Protein AF-A0AAD7H465-F1 (afdb_monomer_lite)

Secondary structure (DSSP, 8-state):
-PPPS-HHHHHHHHHHHTS---GGG--TT-EEEEEEEETTEEEEEEEEEEESSS-S--TTSTTHHHHSSTT--S--SEEEEEEEEEEE--TT-------

Foldseek 3Di:
DADAADCPQQVVQCVQQVHRDPNVPDDQADKGWGWDDDPFWIKTKIKGKHFDPDDQALPPPDVQVPCDGPPGTNDHRIDIDIDIDTPTDHPPPPPPPDD

Sequence (99 aa):
MPVPPCLGRDWLVGNITNSSIDTSTLTNTSTFSGTVSYAGFVYSTSISYVSGLLGNTSVGVNHGSTVGIDGQNALDGLVAVLDVKITTIPKNATKSSAT

Radius of gyration: 17.02 Å; chains: 1; bounding box: 40×32×43 Å

pLDDT: mean 87.26, std 14.05, range [40.38, 98.62]

Structure (mmCIF, N/CA/C/O backbone):
data_AF-A0AAD7H465-F1
#
_entry.id   AF-A0AAD7H465-F1
#
loop_
_atom_site.group_PDB
_atom_site.id
_atom_site.type_symbol
_atom_site.label_atom_id
_atom_site.label_alt_id
_atom_site.label_comp_id
_atom_site.label_asym_id
_atom_site.label_entity_id
_atom_site.label_seq_id
_atom_site.pdbx_PDB_ins_code
_atom_site.Cartn_x
_atom_site.Cartn_y
_atom_site.Cartn_z
_atom_site.occupancy
_atom_site.B_iso_or_equiv
_atom_site.auth_seq_id
_atom_site.auth_comp_id
_atom_site.auth_asym_id
_atom_site.auth_atom_id
_atom_site.pdbx_PDB_model_num
ATOM 1 N N . MET A 1 1 ? 11.957 15.181 -13.154 1.00 40.50 1 MET A N 1
ATOM 2 C CA . MET A 1 1 ? 12.182 14.080 -12.193 1.00 40.50 1 MET A CA 1
ATOM 3 C C . MET A 1 1 ? 11.336 12.911 -12.663 1.00 40.50 1 MET A C 1
ATOM 5 O O . MET A 1 1 ? 10.226 13.203 -13.092 1.00 40.50 1 MET A O 1
ATOM 9 N N . PRO A 1 2 ? 11.831 11.662 -12.663 1.00 45.94 2 PRO A N 1
ATOM 10 C CA . PRO A 1 2 ? 11.021 10.520 -13.080 1.00 45.94 2 PRO A CA 1
ATOM 11 C C . PRO A 1 2 ? 9.828 10.411 -12.130 1.00 45.94 2 PRO A C 1
ATOM 13 O O . PRO A 1 2 ? 10.027 10.390 -10.914 1.00 45.94 2 PRO A O 1
ATOM 16 N N . VAL A 1 3 ? 8.605 10.407 -12.656 1.00 48.09 3 VAL A N 1
ATOM 17 C CA . VAL A 1 3 ? 7.418 10.140 -11.832 1.00 48.09 3 VAL A CA 1
ATOM 18 C C . VAL A 1 3 ? 7.388 8.640 -11.533 1.00 48.09 3 VAL A C 1
ATOM 20 O O . VAL A 1 3 ? 7.524 7.843 -12.464 1.00 48.09 3 VAL A O 1
ATOM 23 N N . PRO A 1 4 ? 7.257 8.214 -10.267 1.00 55.25 4 PRO A N 1
ATOM 24 C CA . PRO A 1 4 ? 7.309 6.793 -9.968 1.00 55.25 4 PRO A CA 1
ATOM 25 C C . PRO A 1 4 ? 6.053 6.036 -10.447 1.00 55.25 4 PRO A C 1
ATOM 27 O O . PRO A 1 4 ? 4.946 6.581 -10.372 1.00 55.25 4 PRO A O 1
ATOM 30 N N . PRO A 1 5 ? 6.190 4.784 -10.922 1.00 62.66 5 PRO A N 1
ATOM 31 C CA . PRO A 1 5 ? 5.058 3.948 -11.329 1.00 62.66 5 PRO A CA 1
ATOM 32 C C . PRO A 1 5 ? 4.168 3.551 -10.132 1.00 62.66 5 PRO A C 1
ATOM 34 O O . PRO A 1 5 ? 4.627 3.507 -9.003 1.00 62.66 5 PRO A O 1
ATOM 37 N N . CYS A 1 6 ? 2.894 3.214 -10.377 1.00 70.44 6 CYS A N 1
ATOM 38 C CA . CYS A 1 6 ? 1.914 2.753 -9.368 1.00 70.44 6 CYS A CA 1
ATOM 39 C C . CYS A 1 6 ? 1.376 3.793 -8.355 1.00 70.44 6 CYS A C 1
ATOM 41 O O . CYS A 1 6 ? 1.071 3.452 -7.208 1.00 70.44 6 CYS A O 1
ATOM 43 N N . LEU A 1 7 ? 1.113 5.028 -8.808 1.00 77.69 7 LEU A N 1
ATOM 44 C CA . LEU A 1 7 ? 0.541 6.117 -7.992 1.00 77.69 7 LEU A CA 1
ATOM 45 C C . LEU A 1 7 ? -0.690 5.718 -7.158 1.00 77.69 7 LEU A C 1
ATOM 47 O O . LEU A 1 7 ? -0.847 6.194 -6.042 1.00 77.69 7 LEU A O 1
ATOM 51 N N . GLY A 1 8 ? -1.566 4.844 -7.666 1.00 87.25 8 GLY A N 1
ATOM 52 C CA . GLY A 1 8 ? -2.783 4.447 -6.948 1.00 87.25 8 GLY A CA 1
ATOM 53 C C . GLY A 1 8 ? -2.517 3.640 -5.671 1.00 87.25 8 GLY A C 1
ATOM 54 O O . GLY A 1 8 ? -3.120 3.917 -4.633 1.00 87.25 8 GLY A O 1
ATOM 55 N N . ARG A 1 9 ? -1.599 2.666 -5.732 1.00 92.69 9 ARG A N 1
ATOM 56 C CA . ARG A 1 9 ? -1.215 1.835 -4.577 1.00 92.69 9 ARG A CA 1
ATOM 57 C C . ARG A 1 9 ? -0.592 2.707 -3.494 1.00 92.69 9 ARG A C 1
ATOM 59 O O . ARG A 1 9 ? -1.007 2.656 -2.339 1.00 92.69 9 ARG A O 1
ATOM 66 N N . ASP A 1 10 ? 0.363 3.536 -3.890 1.00 92.00 10 ASP A N 1
ATOM 67 C CA . ASP A 1 10 ? 1.166 4.314 -2.952 1.00 92.00 10 ASP A CA 1
ATOM 68 C C . ASP A 1 10 ? 0.365 5.490 -2.375 1.00 92.00 10 ASP A C 1
ATOM 70 O O . ASP A 1 10 ? 0.520 5.824 -1.202 1.00 92.00 10 ASP A O 1
ATOM 74 N N . TRP A 1 11 ? -0.580 6.046 -3.144 1.00 91.69 11 TRP A N 1
ATOM 75 C CA . TRP A 1 11 ? -1.558 7.019 -2.648 1.00 91.69 11 TRP A CA 1
ATOM 76 C C . TRP A 1 11 ? -2.493 6.417 -1.593 1.00 91.69 11 TRP A C 1
ATOM 78 O O . TRP A 1 11 ? -2.734 7.041 -0.559 1.00 91.69 11 TRP A O 1
ATOM 88 N N . LEU A 1 12 ? -2.992 5.192 -1.808 1.00 95.56 12 LEU A N 1
ATOM 89 C CA . LEU A 1 12 ? -3.809 4.495 -0.811 1.00 95.56 12 LEU A CA 1
ATOM 90 C C . LEU A 1 12 ? -3.019 4.256 0.481 1.00 95.56 12 LEU A C 1
ATOM 92 O O . LEU A 1 12 ? -3.512 4.577 1.563 1.00 95.56 12 LEU A O 1
ATOM 96 N N . VAL A 1 13 ? -1.800 3.719 0.372 1.00 97.06 13 VAL A N 1
ATOM 97 C CA . VAL A 1 13 ? -0.932 3.479 1.535 1.00 97.06 13 VAL A CA 1
ATOM 98 C C . VAL A 1 13 ? -0.641 4.789 2.262 1.00 97.06 13 VAL A C 1
ATOM 100 O O . VAL A 1 13 ? -0.820 4.847 3.475 1.00 97.06 13 VAL A O 1
ATOM 103 N N . GLY A 1 14 ? -0.303 5.852 1.529 1.00 96.62 14 GLY A N 1
ATOM 104 C CA . GLY A 1 14 ? -0.026 7.163 2.107 1.00 96.62 14 GLY A CA 1
ATOM 105 C C . GLY A 1 14 ? -1.211 7.778 2.851 1.00 96.62 14 GLY A C 1
ATOM 106 O O . GLY A 1 14 ? -1.039 8.345 3.930 1.00 96.62 14 GLY A O 1
ATOM 107 N N . ASN A 1 15 ? -2.433 7.604 2.341 1.00 96.50 15 ASN A N 1
ATOM 108 C CA . ASN A 1 15 ? -3.642 8.026 3.051 1.00 96.50 15 ASN A CA 1
ATOM 109 C C . ASN A 1 15 ? -3.873 7.236 4.343 1.00 96.50 15 ASN A C 1
ATOM 111 O O . ASN A 1 15 ? -4.308 7.809 5.339 1.00 96.50 15 ASN A O 1
ATOM 115 N N . ILE A 1 16 ? -3.593 5.929 4.344 1.00 97.88 16 ILE A N 1
ATOM 116 C CA . ILE A 1 16 ? -3.746 5.086 5.539 1.00 97.88 16 ILE A CA 1
ATOM 117 C C . ILE A 1 16 ? -2.729 5.483 6.615 1.00 97.88 16 ILE A C 1
ATOM 119 O O . ILE A 1 16 ? -3.067 5.528 7.800 1.00 97.88 16 ILE A O 1
ATOM 123 N N . THR A 1 17 ? -1.490 5.762 6.215 1.00 97.31 17 THR A N 1
ATOM 124 C CA . THR A 1 17 ? -0.369 6.075 7.117 1.00 97.31 17 THR A CA 1
ATOM 125 C C . THR A 1 17 ? -0.262 7.561 7.449 1.00 97.31 17 THR A C 1
ATOM 127 O O . THR A 1 17 ? 0.543 7.935 8.299 1.00 97.31 17 THR A O 1
ATOM 130 N N . ASN A 1 18 ? -1.073 8.406 6.803 1.00 95.81 18 ASN A N 1
ATOM 131 C CA . ASN A 1 18 ? -1.004 9.863 6.875 1.00 95.81 18 ASN A CA 1
ATOM 132 C C . ASN A 1 18 ? 0.405 10.404 6.546 1.00 95.81 18 ASN A C 1
ATOM 134 O O . ASN A 1 18 ? 0.928 11.286 7.230 1.00 95.81 18 ASN A O 1
ATOM 138 N N . SER A 1 19 ? 1.039 9.841 5.512 1.00 93.19 19 SER A N 1
ATOM 139 C CA . SER A 1 19 ? 2.386 10.208 5.054 1.00 93.19 19 SER A CA 1
ATOM 140 C C . SER A 1 19 ? 2.501 10.123 3.533 1.00 93.19 19 SER A C 1
ATOM 142 O O . SER A 1 19 ? 1.871 9.281 2.902 1.00 93.19 19 SER A O 1
ATOM 144 N N . SER A 1 20 ? 3.358 10.939 2.920 1.00 90.81 20 SER A N 1
ATOM 145 C CA . SER A 1 20 ? 3.722 10.747 1.512 1.00 90.81 20 SER A CA 1
ATOM 146 C C . SER A 1 20 ? 4.588 9.497 1.354 1.00 90.81 20 SER A C 1
ATOM 148 O O . SER A 1 20 ? 5.554 9.329 2.100 1.00 90.81 20 SER A O 1
ATOM 150 N N . ILE A 1 21 ? 4.273 8.649 0.377 1.00 92.12 21 ILE A N 1
ATOM 151 C CA . ILE A 1 21 ? 5.074 7.464 0.055 1.00 92.12 21 ILE A CA 1
ATOM 152 C C . ILE A 1 21 ? 6.039 7.817 -1.074 1.00 92.12 21 ILE A C 1
ATOM 154 O O . ILE A 1 21 ? 5.607 8.183 -2.165 1.00 92.12 21 ILE A O 1
ATOM 158 N N . ASP A 1 22 ? 7.342 7.717 -0.808 1.00 90.56 22 ASP A N 1
ATOM 159 C CA . ASP A 1 22 ? 8.361 7.812 -1.854 1.00 90.56 22 ASP A CA 1
ATOM 160 C C . ASP A 1 22 ? 8.532 6.449 -2.524 1.00 90.56 22 ASP A C 1
ATOM 162 O O . ASP A 1 22 ? 9.324 5.603 -2.098 1.00 90.56 22 ASP A O 1
ATOM 166 N N . THR A 1 23 ? 7.773 6.249 -3.594 1.00 87.56 23 THR A N 1
ATOM 167 C CA . THR A 1 23 ? 7.770 5.024 -4.389 1.00 87.56 23 THR A CA 1
ATOM 168 C C . THR A 1 23 ? 9.160 4.593 -4.856 1.00 87.56 23 THR A C 1
ATOM 170 O O . THR A 1 23 ? 9.420 3.398 -4.963 1.00 87.56 23 THR A O 1
ATOM 173 N N . SER A 1 24 ? 10.074 5.537 -5.118 1.00 85.19 24 SER A N 1
ATOM 174 C CA . SER A 1 24 ? 11.415 5.218 -5.631 1.00 85.19 24 SER A CA 1
A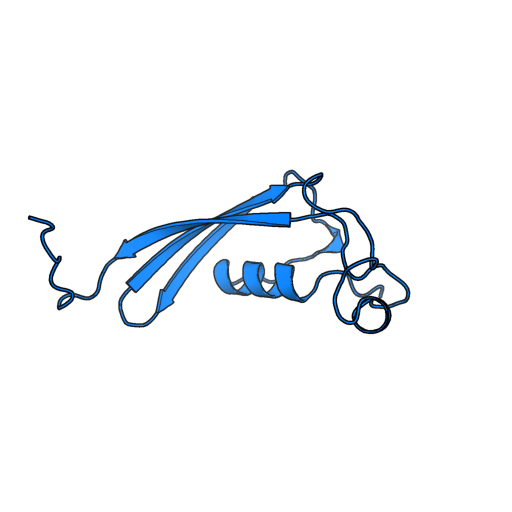TOM 175 C C . SER A 1 24 ? 12.283 4.460 -4.621 1.00 85.19 24 SER A C 1
ATOM 177 O O . SER A 1 24 ? 13.273 3.834 -4.997 1.00 85.19 24 SER A O 1
ATOM 179 N N . THR A 1 25 ? 11.890 4.489 -3.345 1.00 90.25 25 THR A N 1
ATOM 180 C CA . THR A 1 25 ? 12.593 3.839 -2.233 1.00 90.25 25 THR A CA 1
ATOM 181 C C . THR A 1 25 ? 11.947 2.526 -1.791 1.00 90.25 25 THR A C 1
ATOM 183 O O . THR A 1 25 ? 12.499 1.831 -0.937 1.00 90.25 25 THR A O 1
ATOM 186 N N . LEU A 1 26 ? 10.784 2.172 -2.352 1.00 93.00 26 LEU A N 1
ATOM 187 C CA . LEU A 1 26 ? 10.052 0.975 -1.957 1.00 93.00 26 LEU A CA 1
ATOM 188 C C . LEU A 1 26 ? 10.769 -0.299 -2.405 1.00 93.00 26 LEU A C 1
ATOM 190 O O . LEU A 1 26 ? 11.239 -0.427 -3.535 1.00 93.00 26 LEU A O 1
ATOM 194 N N . THR A 1 27 ? 10.785 -1.282 -1.514 1.00 94.81 27 THR A N 1
ATOM 195 C CA . THR A 1 27 ? 11.291 -2.629 -1.770 1.00 94.81 27 THR A CA 1
ATOM 196 C C . THR A 1 27 ? 10.232 -3.661 -1.394 1.00 94.81 27 THR A C 1
ATOM 198 O O . THR A 1 27 ? 9.244 -3.366 -0.722 1.00 94.81 27 THR A O 1
ATOM 201 N N . ASN A 1 28 ? 10.464 -4.919 -1.762 1.00 94.88 28 ASN A N 1
ATOM 202 C CA . ASN A 1 28 ? 9.640 -6.062 -1.354 1.00 94.88 28 ASN A CA 1
ATOM 203 C C . ASN A 1 28 ? 9.782 -6.442 0.136 1.00 94.88 28 ASN A C 1
ATOM 205 O O . ASN A 1 28 ? 9.410 -7.547 0.527 1.00 94.88 28 ASN A O 1
ATOM 209 N N . THR A 1 29 ? 10.375 -5.567 0.948 1.00 96.06 29 THR A N 1
ATOM 210 C CA . THR A 1 29 ? 10.448 -5.686 2.408 1.00 96.06 29 THR A CA 1
ATOM 211 C C . THR A 1 29 ? 9.991 -4.405 3.105 1.00 96.06 29 THR A C 1
ATOM 213 O O . THR A 1 29 ? 10.086 -4.317 4.328 1.00 96.06 29 THR A O 1
ATOM 216 N N . SER A 1 30 ? 9.538 -3.390 2.360 1.00 97.56 30 SER A N 1
ATOM 217 C CA . SER A 1 30 ? 9.004 -2.160 2.942 1.00 97.56 30 SER A CA 1
ATOM 218 C C . SER A 1 30 ? 7.734 -2.457 3.730 1.00 97.56 30 SER A C 1
ATOM 220 O O . SER A 1 30 ? 6.848 -3.179 3.264 1.00 97.56 30 SER A O 1
ATOM 222 N N . THR A 1 31 ? 7.629 -1.868 4.917 1.00 98.12 31 THR A N 1
ATOM 223 C CA . THR A 1 31 ? 6.460 -2.007 5.783 1.00 98.12 31 THR A CA 1
ATOM 224 C C . THR A 1 31 ? 5.980 -0.652 6.269 1.00 98.12 31 THR A C 1
ATOM 226 O O . THR A 1 31 ? 6.762 0.281 6.454 1.00 98.12 31 THR A O 1
ATOM 229 N N . PHE A 1 32 ? 4.670 -0.550 6.472 1.00 98.12 32 PHE A N 1
ATOM 230 C CA . PHE A 1 32 ? 4.023 0.636 7.011 1.00 98.12 32 PHE A CA 1
ATOM 231 C C . PHE A 1 32 ? 2.888 0.237 7.948 1.00 98.12 32 PHE A C 1
ATOM 233 O O . PHE A 1 32 ? 2.402 -0.894 7.932 1.00 98.12 32 PHE A O 1
ATOM 240 N N . SER A 1 33 ? 2.427 1.186 8.752 1.00 98.31 33 SER A N 1
ATOM 241 C CA . SER A 1 33 ? 1.243 1.000 9.582 1.00 98.31 33 SER A CA 1
ATOM 242 C C . SER A 1 33 ? 0.481 2.302 9.714 1.00 98.31 33 SER A C 1
ATOM 244 O O . SER A 1 33 ? 1.088 3.370 9.793 1.00 98.31 33 SER A O 1
ATOM 246 N N . GLY A 1 34 ? -0.839 2.210 9.780 1.00 97.75 34 GLY A N 1
ATOM 247 C CA . GLY A 1 34 ? -1.703 3.373 9.893 1.00 97.75 34 GLY A CA 1
ATOM 248 C C . GLY A 1 34 ? -2.992 3.068 10.632 1.00 97.75 34 GLY A C 1
ATOM 249 O O . GLY A 1 34 ? -3.352 1.910 10.861 1.00 97.75 34 GLY A O 1
ATOM 250 N N . THR A 1 35 ? -3.680 4.126 11.043 1.00 97.75 35 THR A N 1
ATOM 251 C CA . THR A 1 35 ? -5.000 4.030 11.663 1.00 97.75 35 THR A CA 1
ATOM 252 C C . THR A 1 35 ? -5.923 5.048 11.025 1.00 97.75 35 THR A C 1
ATOM 254 O O . THR A 1 35 ? -5.619 6.238 11.006 1.00 97.75 35 THR A O 1
ATOM 257 N N . VAL A 1 36 ? -7.068 4.580 10.535 1.00 96.94 36 VAL A N 1
ATOM 258 C CA . VAL A 1 36 ? -8.092 5.423 9.911 1.00 96.94 36 VAL A CA 1
ATOM 259 C C . VAL A 1 36 ? -9.430 5.224 10.606 1.00 96.94 36 VAL A C 1
ATOM 261 O O . VAL A 1 36 ? -9.705 4.164 11.168 1.00 96.94 36 VAL A O 1
ATOM 264 N N . SER A 1 37 ? -10.271 6.256 10.576 1.00 96.12 37 SER A N 1
ATOM 265 C CA . SER A 1 37 ? -11.612 6.211 11.159 1.00 96.12 37 SER A CA 1
ATOM 266 C C . SER A 1 37 ? -12.656 6.563 10.112 1.00 96.12 37 SER A C 1
ATOM 268 O O . SER A 1 37 ? -12.504 7.547 9.392 1.00 96.12 37 SER A O 1
ATOM 270 N N . TYR A 1 38 ? -13.732 5.783 10.044 1.00 94.38 38 TYR A N 1
ATOM 271 C CA . TYR A 1 38 ? -14.857 6.054 9.150 1.00 94.38 38 TYR A CA 1
ATOM 272 C C . TYR A 1 38 ? -16.162 5.535 9.753 1.00 94.38 38 TYR A C 1
ATOM 274 O O . TYR A 1 38 ? -16.207 4.421 10.273 1.00 94.38 38 TYR A O 1
ATOM 282 N N . ALA A 1 39 ? -17.221 6.348 9.700 1.00 93.50 39 ALA A N 1
ATOM 283 C CA . ALA A 1 39 ? -18.555 6.008 10.210 1.00 93.50 39 ALA A CA 1
ATOM 284 C C . ALA A 1 39 ? -18.568 5.461 11.660 1.00 93.50 39 ALA A C 1
ATOM 286 O O . ALA A 1 39 ? -19.366 4.592 12.000 1.00 93.50 39 ALA A O 1
ATOM 287 N N . GLY A 1 40 ? -17.668 5.955 12.520 1.00 92.62 40 GLY A N 1
ATOM 288 C CA . GLY A 1 40 ? -17.543 5.526 13.921 1.00 92.62 40 GLY A CA 1
ATOM 289 C C . GLY A 1 40 ? -16.765 4.222 14.144 1.00 92.62 40 GLY A C 1
ATOM 290 O O . GLY A 1 40 ? -16.595 3.817 15.292 1.00 92.62 40 GLY A O 1
ATOM 291 N N . PHE A 1 41 ? -16.272 3.584 13.081 1.00 96.19 41 PHE A N 1
ATOM 292 C CA . PHE A 1 41 ? -15.296 2.501 13.167 1.00 96.19 41 PHE A CA 1
ATOM 293 C C . PHE A 1 41 ? -13.877 3.064 13.167 1.00 96.19 41 PHE A C 1
ATOM 295 O O . PHE A 1 41 ? -13.608 4.066 12.501 1.00 96.19 41 PHE A O 1
ATOM 302 N N . VAL A 1 42 ? -12.971 2.383 13.868 1.00 97.31 42 VAL A N 1
ATOM 303 C CA . VAL A 1 42 ? -11.525 2.628 13.790 1.00 97.31 42 VAL A CA 1
ATOM 304 C C . VAL A 1 42 ? -10.853 1.368 13.264 1.00 97.31 42 VAL A C 1
ATOM 306 O O . VAL A 1 42 ? -11.076 0.277 13.794 1.00 97.31 42 VAL A O 1
ATOM 309 N N . TYR A 1 43 ? -10.037 1.535 12.229 1.00 98.00 43 TYR A N 1
ATOM 310 C CA . TYR A 1 43 ? -9.299 0.473 11.559 1.00 98.00 43 TYR A CA 1
ATOM 311 C C . TYR A 1 43 ? -7.809 0.688 11.784 1.00 98.00 43 TYR A C 1
ATOM 313 O O . TYR A 1 43 ? -7.278 1.735 11.420 1.00 98.00 43 TYR A O 1
ATOM 321 N N . SER A 1 44 ? -7.136 -0.305 12.351 1.00 98.25 44 SER A N 1
ATOM 322 C CA . SER A 1 44 ? -5.679 -0.386 12.388 1.00 98.25 44 SER A CA 1
ATOM 323 C C . SER A 1 44 ? -5.222 -1.280 11.242 1.00 98.25 44 SER A C 1
ATOM 325 O O . SER A 1 44 ? -5.766 -2.370 11.068 1.00 98.25 44 SER A O 1
ATOM 327 N N . THR A 1 45 ? -4.269 -0.806 10.444 1.00 98.62 45 THR A N 1
ATOM 328 C CA . THR A 1 45 ? -3.772 -1.529 9.269 1.00 98.62 45 THR A CA 1
ATOM 329 C C . THR A 1 45 ? -2.262 -1.684 9.348 1.00 98.62 45 THR A C 1
ATOM 331 O O . THR A 1 45 ? -1.554 -0.686 9.506 1.00 98.62 45 THR A O 1
ATOM 334 N N . SER A 1 46 ? -1.784 -2.916 9.193 1.00 98.62 46 SER A N 1
ATOM 335 C CA . SER A 1 46 ? -0.378 -3.238 8.933 1.00 98.62 46 SER A CA 1
ATOM 336 C C . SER A 1 46 ? -0.201 -3.508 7.442 1.00 98.62 46 SER A C 1
ATOM 338 O O . SER A 1 46 ? -1.023 -4.191 6.837 1.00 98.62 46 SER A O 1
ATOM 340 N N . ILE A 1 47 ? 0.843 -2.953 6.834 1.00 98.62 47 ILE A N 1
ATOM 341 C CA . ILE A 1 47 ? 1.051 -2.968 5.384 1.00 98.62 47 ILE A CA 1
ATOM 342 C C . ILE A 1 47 ? 2.429 -3.545 5.098 1.00 98.62 47 ILE A C 1
ATOM 344 O O . ILE A 1 47 ? 3.420 -3.045 5.629 1.00 98.62 47 ILE A O 1
ATOM 348 N N . SER A 1 48 ? 2.494 -4.554 4.231 1.00 98.19 48 SER A N 1
ATOM 349 C CA . SER A 1 48 ? 3.748 -5.162 3.776 1.00 98.19 48 SER A CA 1
ATOM 350 C C . SER A 1 48 ? 3.815 -5.155 2.258 1.00 98.19 48 SER A C 1
ATOM 352 O O . SER A 1 48 ? 2.885 -5.604 1.590 1.00 98.19 48 SER A O 1
ATOM 354 N N . TYR A 1 49 ? 4.920 -4.671 1.707 1.00 97.31 49 TYR A N 1
ATOM 355 C CA . TYR A 1 49 ? 5.191 -4.767 0.280 1.00 97.31 49 TYR A CA 1
ATOM 356 C C . TYR A 1 49 ? 5.841 -6.107 -0.020 1.00 97.31 49 TYR A C 1
ATOM 358 O O . TYR A 1 49 ? 6.798 -6.490 0.642 1.00 97.31 49 TYR A O 1
ATOM 366 N N . VAL A 1 50 ? 5.335 -6.810 -1.027 1.00 97.06 50 VAL A N 1
AT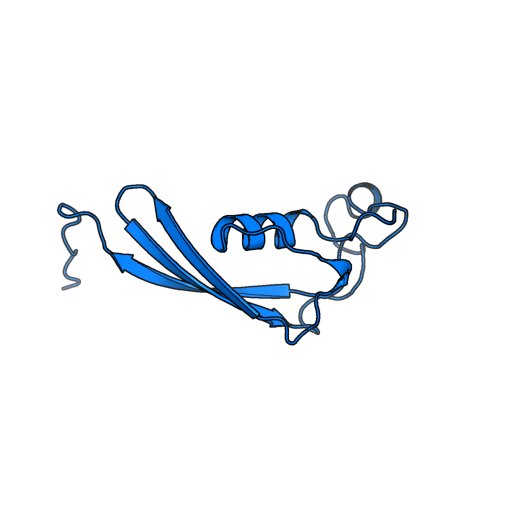OM 367 C CA . VAL A 1 50 ? 5.877 -8.088 -1.501 1.00 97.06 50 VAL A CA 1
ATOM 368 C C . VAL A 1 50 ? 6.022 -8.063 -3.018 1.00 97.06 50 VAL A C 1
ATOM 370 O O . VAL A 1 50 ? 5.362 -7.286 -3.707 1.00 97.06 50 VAL A O 1
ATOM 373 N N . SER A 1 51 ? 6.876 -8.930 -3.552 1.00 95.25 51 SER A N 1
ATOM 374 C CA . SER A 1 51 ? 7.021 -9.164 -4.990 1.00 95.25 51 SER A CA 1
ATOM 375 C C . SER A 1 51 ? 6.655 -10.607 -5.342 1.00 95.25 51 SER A C 1
ATOM 377 O O . SER A 1 51 ? 6.467 -11.449 -4.465 1.00 95.25 51 SER A O 1
ATOM 379 N N . GLY A 1 52 ? 6.521 -10.898 -6.638 1.00 93.19 52 GLY A N 1
ATOM 380 C CA . GLY A 1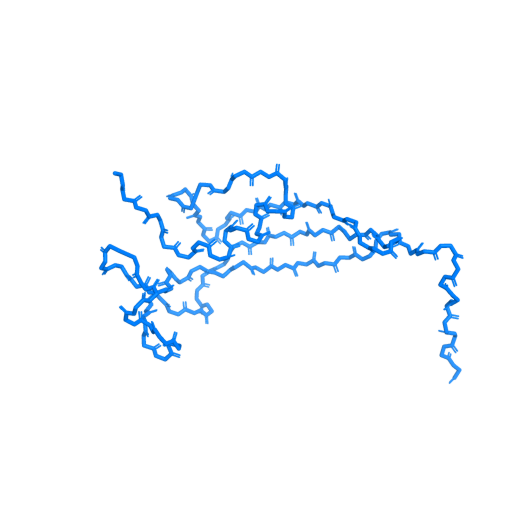 52 ? 6.255 -12.252 -7.140 1.00 93.19 52 GLY A CA 1
ATOM 381 C C . GLY A 1 52 ? 4.775 -12.636 -7.226 1.00 93.19 52 GLY A C 1
ATOM 382 O O . GLY A 1 52 ? 4.463 -13.681 -7.785 1.00 93.19 52 GLY A O 1
AT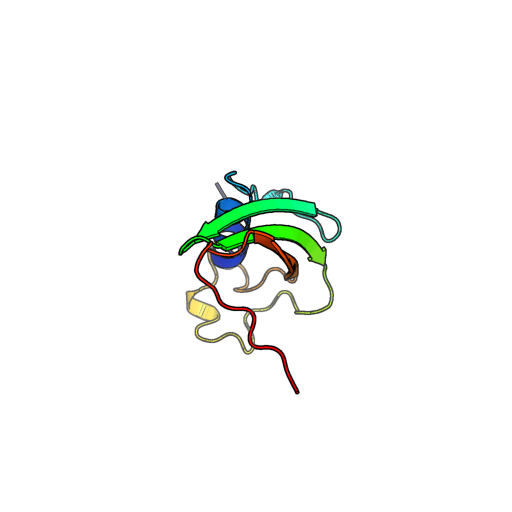OM 383 N N . LEU A 1 53 ? 3.862 -11.787 -6.738 1.00 92.44 53 LEU A N 1
ATOM 384 C CA . LEU A 1 53 ? 2.416 -11.971 -6.919 1.00 92.44 53 LEU A CA 1
ATOM 385 C C . LEU A 1 53 ? 1.915 -11.430 -8.264 1.00 92.44 53 LEU A C 1
ATOM 387 O O . LEU A 1 53 ? 1.022 -12.015 -8.868 1.00 92.44 53 LEU A O 1
ATOM 391 N N . LEU A 1 54 ? 2.494 -10.323 -8.734 1.00 90.88 54 LEU A N 1
ATOM 392 C CA . LEU A 1 54 ? 2.217 -9.721 -10.037 1.00 90.88 54 LEU A CA 1
ATOM 393 C C . LEU A 1 54 ? 3.537 -9.442 -10.759 1.00 90.88 54 LEU A C 1
ATOM 395 O O . LEU A 1 54 ? 4.548 -9.126 -10.132 1.00 90.88 54 LEU A O 1
ATOM 399 N N . GLY A 1 55 ? 3.527 -9.565 -12.085 1.00 91.00 55 GLY A N 1
ATOM 400 C CA . GLY A 1 55 ? 4.675 -9.205 -12.911 1.00 91.00 55 GLY A CA 1
ATOM 401 C C . GLY A 1 55 ? 4.818 -7.689 -13.053 1.00 91.00 55 GLY A C 1
ATOM 402 O O . GLY A 1 55 ? 3.827 -6.961 -13.063 1.00 91.00 55 GLY A O 1
ATOM 403 N N . ASN A 1 56 ? 6.052 -7.220 -13.232 1.00 90.31 56 ASN A N 1
ATOM 404 C CA . ASN A 1 56 ? 6.326 -5.868 -13.717 1.00 90.31 56 ASN A CA 1
ATOM 405 C C . ASN A 1 56 ? 5.974 -5.811 -15.214 1.00 90.31 56 ASN A C 1
ATOM 407 O O . ASN A 1 56 ? 6.794 -6.146 -16.071 1.00 90.31 56 ASN A O 1
ATOM 411 N N . THR A 1 57 ? 4.711 -5.517 -15.523 1.00 90.00 57 THR A N 1
ATOM 412 C CA . THR A 1 57 ? 4.174 -5.538 -16.887 1.00 90.00 57 THR A CA 1
ATOM 413 C C . THR A 1 57 ? 2.954 -4.634 -17.027 1.00 90.00 57 THR A C 1
ATOM 415 O O . THR A 1 57 ? 2.295 -4.279 -16.051 1.00 90.00 57 THR A O 1
ATOM 418 N N . SER A 1 58 ? 2.630 -4.301 -18.271 1.00 90.25 58 SER A N 1
ATOM 419 C CA . SER A 1 58 ? 1.354 -3.683 -18.651 1.00 90.25 58 SER A CA 1
ATOM 420 C C . SER A 1 58 ? 0.400 -4.672 -19.331 1.00 90.25 58 SER A C 1
ATOM 422 O O . SER A 1 58 ? -0.743 -4.332 -19.629 1.00 90.25 58 SER A O 1
ATOM 424 N N . VAL A 1 59 ? 0.854 -5.899 -19.608 1.00 91.12 59 VAL A N 1
ATOM 425 C CA . VAL A 1 59 ? 0.051 -6.925 -20.285 1.00 91.12 59 VAL A CA 1
ATOM 426 C C . VAL A 1 59 ? -1.052 -7.420 -19.351 1.00 91.12 59 VAL A C 1
ATOM 428 O O . VAL A 1 59 ? -0.795 -7.748 -18.197 1.00 91.12 59 VAL A O 1
ATOM 431 N N . GLY A 1 60 ? -2.288 -7.477 -19.853 1.00 87.44 60 GLY A N 1
ATOM 432 C CA . GLY A 1 60 ? -3.456 -7.890 -19.065 1.00 87.44 60 GLY A CA 1
ATOM 433 C C . GLY A 1 60 ? -3.960 -6.828 -18.081 1.00 87.44 60 GLY A C 1
ATOM 434 O O . GLY A 1 60 ? -4.965 -7.053 -17.411 1.00 87.44 60 GLY A O 1
ATOM 435 N N . VAL A 1 61 ? -3.311 -5.661 -18.020 1.00 87.50 61 VAL A N 1
ATOM 436 C CA . VAL A 1 61 ? -3.792 -4.507 -17.259 1.00 87.50 61 VAL A CA 1
ATOM 437 C C . VAL A 1 61 ? -4.800 -3.747 -18.113 1.00 87.50 61 VAL A C 1
ATOM 439 O O . VAL A 1 61 ? -4.515 -3.384 -19.258 1.00 87.50 61 VAL A O 1
ATOM 442 N N . ASN A 1 62 ? -5.984 -3.484 -17.560 1.00 85.25 62 ASN A N 1
ATOM 443 C CA . ASN A 1 62 ? -6.961 -2.629 -18.224 1.00 85.25 62 ASN A CA 1
ATOM 444 C C . ASN A 1 62 ? -6.336 -1.253 -18.502 1.00 85.25 62 ASN A C 1
ATOM 446 O O . ASN A 1 62 ? -5.772 -0.645 -17.595 1.00 85.25 62 ASN A O 1
ATOM 450 N N . HIS A 1 63 ? -6.422 -0.772 -19.746 1.00 87.94 63 HIS A N 1
ATOM 451 C CA . HIS A 1 63 ? -5.766 0.469 -20.175 1.00 87.94 63 HIS A CA 1
ATOM 452 C C . HIS A 1 63 ? -4.234 0.505 -19.948 1.00 87.94 63 HIS A C 1
ATOM 454 O O . HIS A 1 63 ? -3.654 1.582 -19.823 1.00 87.94 63 HIS A O 1
ATOM 460 N N . GLY A 1 64 ? -3.555 -0.652 -19.937 1.00 83.56 64 GLY A N 1
ATOM 461 C CA . GLY A 1 64 ? -2.134 -0.778 -19.575 1.00 83.56 64 GLY A CA 1
ATOM 462 C C . GLY A 1 64 ? -1.167 0.151 -20.324 1.00 83.56 64 GLY A C 1
ATOM 463 O O . GLY A 1 64 ? -0.203 0.623 -19.733 1.00 83.56 64 GLY A O 1
ATOM 464 N N . SER A 1 65 ? -1.442 0.479 -21.592 1.00 82.38 65 SER A N 1
ATOM 465 C CA . SER A 1 65 ? -0.618 1.404 -22.387 1.00 82.38 65 SER A CA 1
ATOM 466 C C . SER A 1 65 ? -0.831 2.885 -22.061 1.00 82.38 65 SER A C 1
ATOM 468 O O . SER A 1 65 ? 0.034 3.696 -22.373 1.00 82.38 65 SER A O 1
ATOM 470 N N . THR A 1 66 ? -1.969 3.253 -21.467 1.00 84.69 66 THR A N 1
ATOM 471 C CA . THR A 1 66 ? -2.315 4.653 -21.161 1.00 84.69 66 THR A CA 1
ATOM 472 C C . THR A 1 66 ? -2.151 5.007 -19.688 1.00 84.69 66 THR A C 1
ATOM 474 O O . THR A 1 66 ? -2.140 6.185 -19.353 1.00 84.69 66 THR A O 1
ATOM 477 N N . VAL A 1 67 ? -2.066 4.010 -18.805 1.00 82.25 67 VAL A N 1
ATOM 478 C CA . VAL A 1 67 ? -1.872 4.224 -17.358 1.00 82.25 67 VAL A CA 1
ATOM 479 C C . VAL A 1 67 ? -0.412 4.084 -16.925 1.00 82.25 67 VAL A C 1
ATOM 481 O O . VAL A 1 67 ? -0.064 4.506 -15.825 1.00 82.25 67 VAL A O 1
ATOM 484 N N . GLY A 1 68 ? 0.441 3.512 -17.781 1.00 76.62 68 GLY A N 1
ATOM 485 C CA . GLY A 1 68 ? 1.890 3.613 -17.633 1.00 76.62 68 GLY A CA 1
ATOM 486 C C . GLY A 1 68 ? 2.337 5.070 -17.767 1.00 76.62 68 GLY A C 1
ATOM 487 O O . GLY A 1 68 ? 1.818 5.815 -18.598 1.00 76.62 68 GLY A O 1
ATOM 488 N N . ILE A 1 69 ? 3.288 5.485 -16.935 1.00 77.31 69 ILE A N 1
ATOM 489 C CA . ILE A 1 69 ? 3.797 6.860 -16.891 1.00 77.31 69 ILE A CA 1
ATOM 490 C C . ILE A 1 69 ? 5.235 6.854 -17.409 1.00 77.31 69 ILE A C 1
ATOM 492 O O . ILE A 1 69 ? 5.995 5.943 -17.095 1.00 77.31 69 ILE A O 1
ATOM 496 N N . ASP A 1 70 ? 5.606 7.847 -18.220 1.00 78.75 70 ASP A N 1
ATOM 497 C CA . ASP A 1 70 ? 6.968 8.023 -18.749 1.00 78.75 70 ASP A CA 1
ATOM 498 C C . ASP A 1 70 ? 7.543 6.778 -19.461 1.00 78.75 70 ASP A C 1
ATOM 500 O O . ASP A 1 70 ? 8.738 6.496 -19.400 1.00 78.75 70 ASP A O 1
ATOM 504 N N . GLY A 1 71 ? 6.686 6.005 -20.138 1.00 79.44 71 GLY A N 1
ATOM 505 C CA . GLY A 1 71 ? 7.086 4.778 -20.838 1.00 79.44 71 GLY A CA 1
ATOM 506 C C . GLY A 1 71 ? 7.353 3.577 -19.923 1.00 79.44 71 GLY A C 1
ATOM 507 O O . GLY A 1 71 ? 7.779 2.532 -20.414 1.00 79.44 71 GLY A O 1
ATOM 508 N N . GLN A 1 72 ? 7.088 3.701 -18.619 1.00 83.06 72 GLN A N 1
ATOM 509 C CA . GLN A 1 72 ? 7.161 2.597 -17.667 1.00 83.06 72 GLN A CA 1
ATOM 510 C C . GLN A 1 72 ? 5.915 1.718 -17.720 1.00 83.06 72 GLN A C 1
ATOM 512 O O . GLN A 1 72 ? 4.836 2.136 -18.151 1.00 83.06 72 GLN A O 1
ATOM 517 N N . ASN A 1 73 ? 6.062 0.490 -17.224 1.00 87.12 73 ASN A N 1
ATOM 518 C CA . ASN A 1 73 ? 4.935 -0.414 -17.078 1.00 87.12 73 ASN A CA 1
ATOM 519 C C . ASN A 1 73 ? 3.878 0.138 -16.113 1.00 87.12 73 ASN A C 1
ATOM 521 O O . ASN A 1 73 ? 4.193 0.806 -15.128 1.00 87.12 73 ASN A O 1
ATOM 525 N N . ALA A 1 74 ? 2.617 -0.209 -16.373 1.00 87.62 74 ALA A N 1
ATOM 526 C CA . ALA A 1 74 ? 1.493 0.096 -15.493 1.00 87.62 74 ALA A CA 1
ATOM 527 C C . ALA A 1 74 ? 1.659 -0.495 -14.080 1.00 87.62 74 ALA A C 1
ATOM 529 O O . ALA A 1 74 ? 1.158 0.076 -13.113 1.00 87.62 74 ALA A O 1
ATOM 530 N N . LEU A 1 75 ? 2.354 -1.632 -13.973 1.00 89.00 75 LEU A N 1
ATOM 531 C CA . LEU A 1 75 ? 2.723 -2.289 -12.723 1.00 89.00 75 LEU A CA 1
ATOM 532 C C . LEU A 1 75 ? 4.245 -2.359 -12.602 1.00 89.00 75 LEU A C 1
ATOM 534 O O . LEU A 1 75 ? 4.922 -2.701 -13.567 1.00 89.00 75 LEU A O 1
ATOM 538 N N . ASP A 1 76 ? 4.771 -2.140 -11.401 1.00 89.62 76 ASP A N 1
ATOM 539 C CA . ASP A 1 76 ? 6.197 -2.282 -11.064 1.00 89.62 76 ASP A CA 1
ATOM 540 C C . ASP A 1 76 ? 6.547 -3.662 -10.462 1.00 89.62 76 ASP A C 1
ATOM 542 O O . ASP A 1 76 ? 7.712 -3.956 -10.200 1.00 89.62 76 ASP A O 1
ATOM 546 N N . GLY A 1 77 ? 5.546 -4.531 -10.277 1.00 91.00 77 GLY A N 1
ATOM 547 C CA . GLY A 1 77 ? 5.691 -5.869 -9.693 1.00 91.00 77 GLY A CA 1
ATOM 548 C C . GLY A 1 77 ? 5.655 -5.915 -8.159 1.00 91.00 77 GLY A C 1
ATOM 549 O O . GLY A 1 77 ? 5.770 -7.002 -7.587 1.00 91.00 77 GLY A O 1
ATOM 550 N N . LEU A 1 78 ? 5.472 -4.772 -7.487 1.00 93.94 78 LEU A N 1
ATOM 551 C CA . LEU A 1 78 ? 5.247 -4.706 -6.044 1.00 93.94 78 LEU A CA 1
ATOM 552 C C . LEU A 1 78 ? 3.750 -4.712 -5.717 1.00 93.94 78 LEU A C 1
ATOM 554 O O . LEU A 1 78 ? 2.940 -4.002 -6.318 1.00 93.94 78 LEU A O 1
ATOM 558 N N . VAL A 1 79 ? 3.387 -5.479 -4.694 1.00 95.06 79 VAL A N 1
ATOM 559 C CA . VAL A 1 79 ? 2.027 -5.570 -4.161 1.00 95.06 79 VAL A CA 1
ATOM 560 C C . VAL A 1 79 ? 2.048 -5.172 -2.694 1.00 95.06 79 VAL A C 1
ATOM 562 O O . VAL A 1 79 ? 2.803 -5.742 -1.912 1.00 95.06 79 VAL A O 1
ATOM 565 N N . ALA A 1 80 ? 1.202 -4.214 -2.317 1.00 97.00 80 ALA A N 1
ATOM 566 C CA . ALA A 1 80 ? 0.961 -3.883 -0.919 1.00 97.00 80 ALA A CA 1
ATOM 567 C C . ALA A 1 80 ? -0.115 -4.824 -0.358 1.00 97.00 80 ALA A C 1
ATOM 569 O O . ALA A 1 80 ? -1.262 -4.804 -0.804 1.00 97.00 80 ALA A O 1
ATOM 570 N N . VAL A 1 81 ? 0.258 -5.650 0.615 1.00 97.81 81 VAL A N 1
ATOM 571 C CA . VAL A 1 81 ? -0.650 -6.513 1.377 1.00 97.81 81 VAL A CA 1
ATOM 572 C C . VAL A 1 81 ? -1.080 -5.758 2.629 1.00 97.81 81 VAL A C 1
ATOM 574 O O . VAL A 1 81 ? -0.228 -5.295 3.387 1.00 97.81 81 VAL A O 1
ATOM 577 N N . LEU A 1 82 ? -2.391 -5.601 2.821 1.00 98.31 82 LEU A N 1
ATOM 578 C CA . LEU A 1 82 ? -2.985 -4.853 3.929 1.00 98.31 82 LEU A CA 1
ATOM 579 C C . LEU A 1 82 ? -3.660 -5.825 4.904 1.00 98.31 82 LEU A C 1
ATOM 581 O O . LEU A 1 82 ? -4.701 -6.397 4.585 1.00 98.31 82 LEU A O 1
ATOM 585 N N . ASP A 1 83 ? -3.109 -5.948 6.107 1.00 98.38 83 ASP A N 1
ATOM 586 C CA . ASP A 1 83 ? -3.742 -6.631 7.234 1.00 98.38 83 ASP A CA 1
ATOM 587 C C . ASP A 1 83 ? -4.543 -5.619 8.056 1.00 98.38 83 ASP A C 1
ATOM 589 O O . ASP A 1 83 ? -3.981 -4.803 8.792 1.00 98.38 83 ASP A O 1
ATOM 593 N N . VAL A 1 84 ? -5.870 -5.658 7.914 1.00 97.88 84 VAL A N 1
ATOM 594 C CA . VAL A 1 84 ? -6.792 -4.677 8.505 1.00 97.88 84 VAL A CA 1
ATOM 595 C C . VAL A 1 84 ? -7.528 -5.273 9.704 1.00 97.88 84 VAL A C 1
ATOM 597 O O . VAL A 1 84 ? -8.166 -6.322 9.607 1.00 97.88 84 VAL A O 1
ATOM 600 N N . LYS A 1 85 ? -7.519 -4.560 10.833 1.00 97.75 85 LYS A N 1
ATOM 601 C CA . LYS A 1 85 ? -8.250 -4.910 12.055 1.00 97.75 85 LYS A CA 1
ATOM 602 C C . LYS A 1 85 ? -9.141 -3.762 12.515 1.00 97.75 85 LYS A C 1
ATOM 604 O O . LYS A 1 85 ? -8.679 -2.637 12.681 1.00 97.75 85 LYS A O 1
ATOM 609 N N . ILE A 1 86 ? -10.396 -4.068 12.839 1.00 97.19 86 ILE A N 1
ATOM 610 C CA . ILE A 1 86 ? -11.275 -3.132 13.551 1.00 97.19 86 ILE A CA 1
ATOM 611 C C . ILE A 1 86 ? -10.857 -3.090 15.025 1.00 97.19 86 ILE A C 1
ATOM 613 O O . ILE A 1 86 ? -10.882 -4.110 15.717 1.00 97.19 86 ILE A O 1
ATOM 617 N N . THR A 1 87 ? -10.474 -1.914 15.513 1.00 97.12 87 THR A N 1
ATOM 618 C CA . THR A 1 87 ? -10.105 -1.681 16.919 1.00 97.12 87 THR A CA 1
ATOM 619 C C . THR A 1 87 ? -11.215 -0.996 17.709 1.00 97.12 87 THR A C 1
ATOM 621 O O . THR A 1 87 ? -11.296 -1.186 18.921 1.00 97.12 87 THR A O 1
ATOM 624 N N . THR A 1 88 ? -12.118 -0.289 17.025 1.00 95.94 88 THR A N 1
ATOM 625 C CA . THR A 1 88 ? -13.299 0.350 17.623 1.00 95.94 88 THR A CA 1
ATOM 626 C C . THR A 1 88 ? -14.508 0.160 16.718 1.00 95.94 88 THR A C 1
ATOM 628 O O . THR A 1 88 ? -14.403 0.326 15.503 1.00 9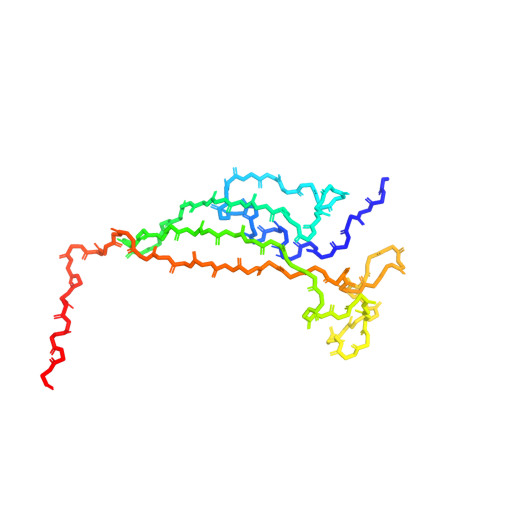5.94 88 THR A O 1
ATOM 631 N N . ILE A 1 89 ? -15.660 -0.143 17.318 1.00 93.81 89 ILE A N 1
ATOM 632 C CA . ILE A 1 89 ? -16.971 -0.161 16.654 1.00 93.81 89 ILE A CA 1
ATOM 633 C C . ILE A 1 89 ? -17.840 1.002 17.166 1.00 93.81 89 ILE A C 1
ATOM 635 O O . ILE A 1 89 ? -17.663 1.425 18.314 1.00 93.81 89 ILE A O 1
ATOM 639 N N . PRO A 1 90 ? -18.808 1.502 16.376 1.00 91.94 90 PRO A N 1
ATOM 640 C CA . PRO A 1 90 ? -19.754 2.512 16.837 1.00 91.94 90 PRO A CA 1
ATOM 641 C C . PRO A 1 90 ? -20.529 2.027 18.066 1.00 91.94 90 PRO A C 1
ATOM 643 O O . PRO A 1 90 ? -20.961 0.877 18.114 1.00 91.94 90 PRO A O 1
ATOM 646 N N . LYS A 1 91 ? -20.784 2.916 19.035 1.00 80.88 91 LYS A N 1
ATOM 647 C CA . LYS A 1 91 ? -21.481 2.572 20.294 1.00 80.88 91 LYS A CA 1
ATOM 648 C C . LYS A 1 91 ? -22.856 1.909 20.106 1.00 80.88 91 LYS A C 1
ATOM 650 O O . LYS A 1 91 ? -23.268 1.150 20.973 1.00 80.88 91 LYS A O 1
ATOM 655 N N . ASN A 1 92 ? -23.533 2.169 18.986 1.00 76.69 92 ASN A N 1
ATOM 656 C CA . ASN A 1 92 ? -24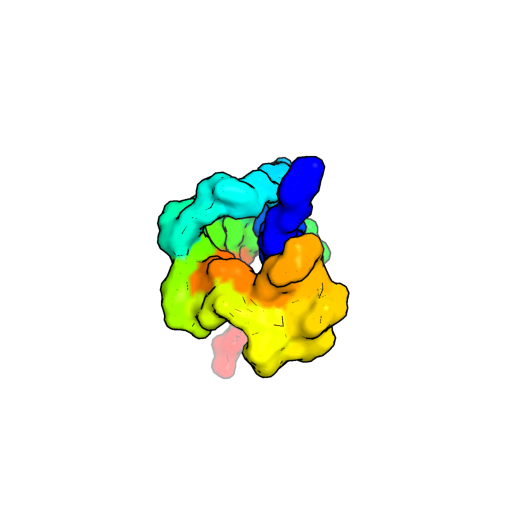.860 1.622 18.680 1.00 76.69 92 ASN A CA 1
ATOM 657 C C . ASN A 1 92 ? -24.829 0.453 17.682 1.00 76.69 92 ASN A C 1
ATOM 659 O O . ASN A 1 92 ? -25.885 0.006 17.240 1.00 76.69 92 ASN A O 1
ATOM 663 N N . ALA A 1 93 ? -23.647 -0.043 17.304 1.00 65.81 93 ALA A N 1
ATOM 664 C CA . ALA A 1 93 ? -23.537 -1.255 16.504 1.00 65.81 93 ALA A CA 1
ATOM 665 C C . ALA A 1 93 ? -23.859 -2.453 17.407 1.00 65.81 93 ALA A C 1
ATOM 667 O O . ALA A 1 93 ? -23.004 -2.958 18.137 1.00 65.81 93 ALA A O 1
ATOM 668 N N . THR A 1 94 ? -25.118 -2.884 17.409 1.00 61.34 94 THR A N 1
ATOM 669 C CA . THR A 1 94 ? -25.524 -4.131 18.052 1.00 61.34 94 THR A CA 1
ATOM 670 C C . THR A 1 94 ? -24.712 -5.273 17.448 1.00 61.34 94 THR A C 1
ATOM 672 O O . THR A 1 94 ? -24.738 -5.504 16.239 1.00 61.34 94 THR A O 1
ATOM 675 N N . LYS A 1 95 ? -23.963 -6.003 18.284 1.00 61.22 95 LYS A N 1
ATOM 676 C CA . LYS A 1 95 ? -23.384 -7.281 17.867 1.00 61.22 95 LYS A CA 1
ATOM 677 C C . LYS A 1 95 ? -24.553 -8.194 17.513 1.00 61.22 95 LYS A C 1
ATOM 679 O O . LYS A 1 95 ? -25.296 -8.594 18.407 1.00 61.22 95 LYS A O 1
ATOM 684 N N . SER A 1 96 ? -24.734 -8.507 16.233 1.00 62.97 96 SER A N 1
ATOM 685 C CA . SER A 1 96 ? -25.579 -9.637 15.866 1.00 62.97 96 SER A CA 1
ATOM 686 C C . SER A 1 96 ? -24.923 -10.875 16.477 1.00 62.97 96 SER A C 1
ATOM 688 O O . SER A 1 96 ? -23.813 -11.246 16.097 1.00 62.97 96 SER A O 1
ATOM 690 N N . SER A 1 97 ? -25.545 -11.434 17.516 1.00 51.81 97 SER A N 1
ATOM 691 C CA . SER A 1 97 ? -25.153 -12.747 18.014 1.00 51.81 97 SER A CA 1
ATOM 692 C C . SER A 1 97 ? -25.597 -13.751 16.966 1.00 51.81 97 SER A C 1
ATOM 694 O O . SER A 1 97 ? -26.796 -13.935 16.766 1.00 51.81 97 SER A O 1
ATOM 696 N N . ALA A 1 98 ? -24.639 -14.363 16.275 1.00 52.16 98 ALA A N 1
ATOM 697 C CA . ALA A 1 98 ? -24.911 -15.563 15.503 1.00 52.16 98 ALA A CA 1
ATOM 698 C C . ALA A 1 98 ? -25.397 -16.636 16.491 1.00 52.16 98 ALA A C 1
ATOM 700 O O . ALA A 1 98 ? -24.664 -16.985 17.418 1.00 52.16 98 ALA A O 1
ATOM 701 N N . THR A 1 99 ? -26.655 -17.057 16.343 1.00 40.38 99 THR A N 1
ATOM 702 C CA . THR A 1 99 ? -27.233 -18.225 17.025 1.00 40.38 99 THR A CA 1
ATOM 703 C C . THR A 1 99 ? -27.192 -19.399 16.069 1.00 40.38 99 THR A C 1
ATOM 705 O O . THR A 1 99 ? -27.483 -19.161 14.874 1.00 40.38 99 THR A O 1
#

Organism: NCBI:txid1033252